Protein AF-A0A3N5FRT5-F1 (afdb_monomer_lite)

Sequence (91 aa):
MICPGLINTNIVCDGRTCLPEDGVANRCAVEKFFKDYGRSPEKVAKAVLKAVRKNKSVVPVGFEAWIQWFLKRISQRGYNLSCNLSARLLE

Foldseek 3Di:
DEAEDQALDCCLVPPDDPDPPPDPDDSVNSNVCSVVQHDYVVQSVVQVVVCVVVVPPYYYSHPVSVVLVVQVVPDVVSNVVVVVVVVVVRD

Structure (mmCIF, N/CA/C/O backbone):
data_AF-A0A3N5FRT5-F1
#
_entry.id   AF-A0A3N5FRT5-F1
#
loop_
_atom_site.group_PDB
_atom_site.id
_atom_site.type_symbol
_atom_site.label_atom_id
_atom_site.label_alt_id
_atom_site.label_comp_id
_atom_site.label_asym_id
_atom_site.label_entity_id
_atom_site.label_seq_id
_atom_site.pdbx_PDB_ins_code
_atom_site.Cartn_x
_atom_site.Cartn_y
_atom_site.Cartn_z
_atom_site.occupancy
_atom_site.B_iso_or_equiv
_atom_site.auth_seq_id
_atom_site.auth_comp_id
_atom_site.auth_asym_id
_atom_site.auth_atom_id
_atom_site.pdbx_PDB_model_num
ATOM 1 N N . MET A 1 1 ? -15.988 -3.869 3.270 1.00 82.12 1 MET A N 1
ATOM 2 C CA . MET A 1 1 ? -15.091 -3.787 2.095 1.00 82.12 1 MET A CA 1
ATOM 3 C C . MET A 1 1 ? -13.636 -3.798 2.556 1.00 82.12 1 MET A C 1
ATOM 5 O O . MET A 1 1 ? -13.289 -3.065 3.480 1.00 82.12 1 MET A O 1
ATOM 9 N N . ILE A 1 2 ? -12.801 -4.652 1.959 1.00 89.56 2 ILE A N 1
ATOM 10 C CA . ILE A 1 2 ? -11.364 -4.759 2.259 1.00 89.56 2 ILE A CA 1
ATOM 11 C C . ILE A 1 2 ? -10.582 -4.117 1.115 1.00 89.56 2 ILE A C 1
ATOM 13 O O . ILE A 1 2 ? -10.854 -4.422 -0.042 1.00 89.56 2 ILE A O 1
ATOM 17 N N . CYS A 1 3 ? -9.600 -3.275 1.440 1.00 89.94 3 CYS A N 1
ATOM 18 C CA . CYS A 1 3 ? -8.699 -2.667 0.459 1.00 89.94 3 CYS A CA 1
ATOM 19 C C . CYS A 1 3 ? -7.257 -3.103 0.771 1.00 89.94 3 CYS A C 1
ATOM 21 O O . CYS A 1 3 ? -6.591 -2.472 1.603 1.00 89.94 3 CYS A O 1
ATOM 23 N N . PRO A 1 4 ? -6.780 -4.212 0.177 1.00 86.12 4 PRO A N 1
ATOM 24 C CA . PRO A 1 4 ? -5.497 -4.800 0.550 1.00 86.12 4 PRO A CA 1
ATOM 25 C C . PRO A 1 4 ? -4.279 -4.084 -0.070 1.00 86.12 4 PRO A C 1
ATOM 27 O O . PRO A 1 4 ? -3.193 -4.109 0.515 1.00 86.12 4 PRO A O 1
ATOM 30 N N . GLY A 1 5 ? -4.468 -3.381 -1.193 1.00 87.94 5 GLY A N 1
ATOM 31 C CA . GLY A 1 5 ? -3.381 -2.772 -1.972 1.00 87.94 5 GLY A CA 1
ATOM 32 C C . GLY A 1 5 ? -2.481 -3.839 -2.601 1.00 87.94 5 GLY A C 1
ATOM 33 O O . GLY A 1 5 ? -2.961 -4.930 -2.895 1.00 87.94 5 GLY A O 1
ATOM 34 N N . LEU A 1 6 ? -1.186 -3.548 -2.768 1.00 90.00 6 LEU A N 1
ATOM 35 C CA . LEU A 1 6 ? -0.221 -4.539 -3.249 1.00 90.00 6 LEU A CA 1
ATOM 36 C C . LEU A 1 6 ? -0.072 -5.737 -2.298 1.00 90.00 6 LEU A C 1
ATOM 38 O O . LEU A 1 6 ? 0.255 -5.580 -1.113 1.00 90.00 6 LEU A O 1
ATOM 42 N N . ILE A 1 7 ? -0.258 -6.938 -2.850 1.00 92.06 7 ILE A N 1
ATOM 43 C CA . ILE A 1 7 ? -0.091 -8.221 -2.162 1.00 92.06 7 ILE A CA 1
ATOM 44 C C . ILE A 1 7 ? 0.919 -9.054 -2.940 1.00 92.06 7 ILE A C 1
ATOM 46 O O . ILE A 1 7 ? 0.730 -9.302 -4.129 1.00 92.06 7 ILE A O 1
ATOM 50 N N . ASN A 1 8 ? 1.961 -9.516 -2.257 1.00 91.19 8 ASN A N 1
ATOM 51 C CA . ASN A 1 8 ? 2.928 -10.426 -2.845 1.00 91.19 8 ASN A CA 1
ATOM 52 C C . ASN A 1 8 ? 2.345 -11.847 -2.849 1.00 91.19 8 ASN A C 1
ATOM 54 O O . ASN A 1 8 ? 2.292 -12.501 -1.808 1.00 91.19 8 ASN A O 1
ATOM 58 N N . THR A 1 9 ? 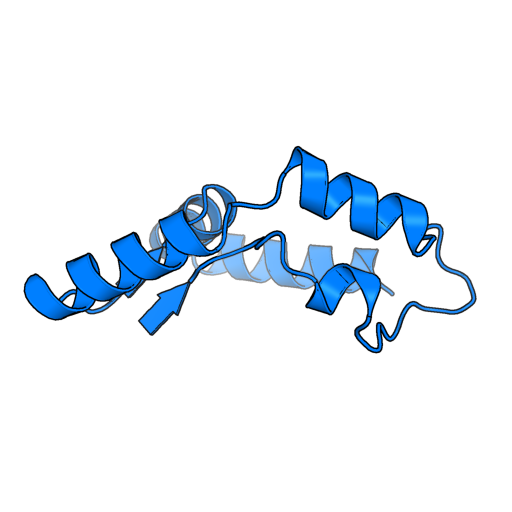1.843 -12.295 -3.998 1.00 91.00 9 THR A N 1
ATOM 59 C CA . THR A 1 9 ? 1.308 -13.651 -4.188 1.00 91.00 9 THR A CA 1
ATOM 60 C C . THR A 1 9 ? 1.849 -14.243 -5.480 1.00 91.00 9 THR A C 1
ATOM 62 O O . THR A 1 9 ? 2.205 -13.500 -6.392 1.00 91.00 9 THR A O 1
ATOM 65 N N . ASN A 1 10 ? 1.806 -15.570 -5.604 1.00 88.25 10 ASN A N 1
ATOM 66 C CA . ASN A 1 10 ? 2.244 -16.273 -6.816 1.00 88.25 10 ASN A CA 1
ATOM 67 C C . ASN A 1 10 ? 1.445 -15.874 -8.071 1.00 88.25 10 ASN A C 1
ATOM 69 O O . ASN A 1 10 ? 1.917 -16.062 -9.183 1.00 88.25 10 ASN A O 1
ATOM 73 N N . ILE A 1 11 ? 0.273 -15.243 -7.919 1.00 88.69 11 ILE A N 1
ATOM 74 C CA . ILE A 1 11 ? -0.504 -14.693 -9.041 1.00 88.69 11 ILE A CA 1
ATOM 75 C C . ILE A 1 11 ? 0.294 -13.616 -9.791 1.00 88.69 11 ILE A C 1
ATOM 77 O O . ILE A 1 11 ? 0.107 -13.448 -10.989 1.00 88.69 11 ILE A O 1
ATOM 81 N N . VAL A 1 12 ? 1.205 -12.902 -9.125 1.00 86.12 12 VAL A N 1
ATOM 82 C CA . VAL A 1 12 ? 2.071 -11.918 -9.792 1.00 86.12 12 VAL A CA 1
ATOM 83 C C . VAL A 1 12 ? 3.059 -12.614 -10.738 1.00 86.12 12 VAL A C 1
ATOM 85 O O . VAL A 1 12 ? 3.325 -12.107 -11.825 1.00 86.12 12 VAL A O 1
ATOM 88 N N . CYS A 1 13 ? 3.559 -13.790 -10.346 1.00 82.50 13 CYS A N 1
ATOM 89 C CA . CYS A 1 13 ? 4.526 -14.577 -11.112 1.00 82.50 13 CYS A CA 1
ATOM 90 C C . CYS A 1 13 ? 3.858 -15.399 -12.220 1.00 82.50 13 CYS A C 1
ATOM 92 O O . CYS A 1 13 ? 4.358 -15.421 -13.343 1.00 82.50 13 CYS A O 1
ATOM 94 N N . ASP A 1 14 ? 2.714 -16.023 -11.928 1.00 85.81 14 ASP A N 1
ATOM 95 C CA . ASP A 1 14 ? 2.055 -17.019 -12.789 1.00 85.81 14 ASP A CA 1
ATOM 96 C C . ASP A 1 14 ? 0.820 -16.469 -13.521 1.00 85.81 14 ASP A C 1
ATOM 98 O O . ASP A 1 14 ? 0.338 -17.048 -14.495 1.00 85.81 14 ASP A O 1
ATOM 102 N N . GLY A 1 15 ? 0.286 -15.335 -13.071 1.00 83.31 15 GLY A N 1
ATOM 103 C CA . GLY A 1 15 ? -0.934 -14.745 -13.612 1.00 83.31 15 GLY A CA 1
ATOM 104 C C . GLY A 1 15 ? -0.756 -14.149 -15.006 1.00 83.31 15 GLY A C 1
ATOM 105 O O . GLY A 1 15 ? 0.345 -13.846 -15.470 1.00 83.31 15 GLY A O 1
ATOM 106 N N . ARG A 1 16 ? -1.874 -13.951 -15.704 1.00 80.25 16 ARG A N 1
ATOM 107 C CA . ARG A 1 16 ? -1.879 -13.174 -16.946 1.00 80.25 16 ARG A CA 1
ATOM 108 C C . ARG A 1 16 ? -1.901 -11.694 -16.589 1.00 80.25 16 ARG A C 1
ATOM 110 O O . ARG A 1 16 ? -2.880 -11.219 -16.020 1.00 80.25 16 ARG A O 1
ATOM 117 N N . THR A 1 17 ? -0.838 -10.985 -16.938 1.00 74.69 17 THR A N 1
ATOM 118 C CA . THR A 1 17 ? -0.762 -9.530 -16.796 1.00 74.69 17 THR A CA 1
ATOM 119 C C . THR A 1 17 ? -0.908 -8.927 -18.182 1.00 74.69 17 THR A C 1
ATOM 121 O O . THR A 1 17 ? -0.091 -9.209 -19.056 1.00 74.69 17 THR A O 1
ATOM 124 N N . CYS A 1 18 ? -1.945 -8.120 -18.394 1.00 76.25 18 CYS A N 1
ATOM 125 C CA . CYS A 1 18 ? -2.100 -7.339 -19.619 1.00 76.25 18 CYS A CA 1
ATOM 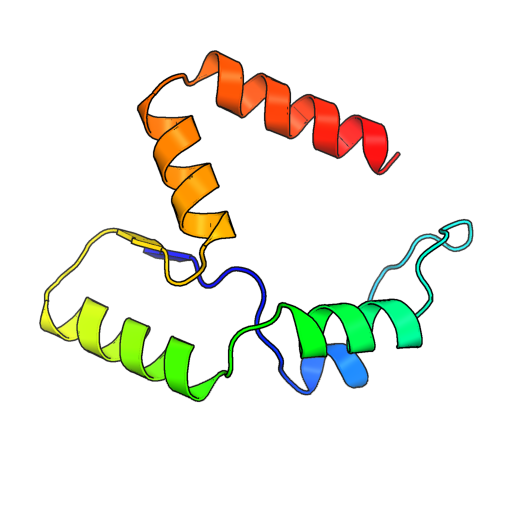126 C C . CYS A 1 18 ? -1.191 -6.111 -19.519 1.00 76.25 18 CYS A C 1
ATOM 128 O O . CYS A 1 18 ? -1.637 -5.026 -19.153 1.00 76.25 18 CYS A O 1
ATOM 130 N N . LEU A 1 19 ? 0.104 -6.325 -19.729 1.00 71.62 19 LEU A N 1
ATOM 131 C CA . LEU A 1 19 ? 1.076 -5.246 -19.848 1.00 71.62 19 LEU A CA 1
ATOM 132 C C . LEU A 1 19 ? 1.010 -4.718 -21.289 1.00 71.62 19 LEU A C 1
ATOM 134 O O . LEU A 1 19 ? 0.920 -5.539 -22.203 1.00 71.62 19 LEU A O 1
ATOM 138 N N . PRO A 1 20 ? 1.027 -3.394 -21.505 1.00 69.00 20 PRO A N 1
ATOM 139 C CA . PRO A 1 20 ? 1.148 -2.843 -22.850 1.00 69.00 20 PRO A CA 1
ATOM 140 C C . PRO A 1 20 ? 2.458 -3.320 -23.491 1.00 69.00 20 PRO A C 1
ATOM 142 O O . PRO A 1 20 ? 3.488 -3.369 -22.815 1.00 69.00 20 PRO A O 1
ATOM 145 N N . GLU A 1 21 ? 2.410 -3.680 -24.778 1.00 64.56 21 GLU A N 1
ATOM 146 C CA . GLU A 1 21 ? 3.574 -4.192 -25.526 1.00 64.56 21 GLU A CA 1
ATOM 147 C C . GLU A 1 21 ? 4.727 -3.171 -25.575 1.00 64.56 21 GLU A C 1
ATOM 149 O O . GLU A 1 21 ? 5.895 -3.554 -25.589 1.00 64.56 21 GLU A O 1
ATOM 154 N N . ASP A 1 22 ? 4.396 -1.882 -25.473 1.00 62.78 22 ASP A N 1
ATOM 155 C CA . ASP A 1 22 ? 5.318 -0.743 -25.570 1.00 62.78 22 ASP A CA 1
ATOM 156 C C . ASP A 1 22 ? 5.796 -0.246 -24.185 1.00 62.78 22 ASP A C 1
ATOM 158 O O . ASP A 1 22 ? 6.482 0.771 -24.062 1.00 62.78 22 ASP A O 1
ATOM 162 N N . GLY A 1 23 ? 5.391 -0.926 -23.108 1.00 62.53 23 GLY A N 1
ATOM 163 C CA . GLY A 1 23 ? 5.606 -0.478 -21.735 1.00 62.53 23 GLY A CA 1
ATOM 164 C C . GLY A 1 23 ? 7.018 -0.737 -21.197 1.00 62.53 23 GLY A C 1
ATOM 165 O O . GLY A 1 23 ? 7.631 -1.772 -21.436 1.00 62.53 23 GLY A O 1
ATOM 166 N N . VAL A 1 24 ? 7.500 0.158 -20.326 1.00 59.91 24 VAL A N 1
ATOM 167 C CA . VAL A 1 24 ? 8.777 0.013 -19.581 1.00 59.91 24 VAL A CA 1
ATOM 168 C C . VAL A 1 24 ? 8.736 -1.150 -18.561 1.00 59.91 24 VAL A C 1
ATOM 170 O O . VAL A 1 24 ? 9.747 -1.544 -17.978 1.00 59.91 24 VAL A O 1
ATOM 173 N N . ALA A 1 25 ? 7.552 -1.709 -18.308 1.00 65.50 25 ALA A N 1
ATOM 174 C CA . ALA A 1 25 ? 7.313 -2.708 -17.279 1.00 65.50 25 ALA A CA 1
ATOM 175 C C . ALA A 1 25 ? 7.539 -4.137 -17.801 1.00 65.50 25 ALA A C 1
ATOM 177 O O . ALA A 1 25 ? 6.660 -4.752 -18.397 1.00 65.50 25 ALA A O 1
ATOM 178 N N . ASN A 1 26 ? 8.707 -4.706 -17.498 1.00 73.94 26 ASN A N 1
ATOM 179 C CA . ASN A 1 26 ? 8.959 -6.137 -17.679 1.00 73.94 26 ASN A CA 1
ATOM 180 C C . ASN A 1 26 ? 8.379 -6.943 -16.497 1.00 73.94 26 ASN A C 1
ATOM 182 O O . ASN A 1 26 ? 8.390 -6.479 -15.354 1.00 73.94 26 ASN A O 1
ATOM 186 N N . ARG A 1 27 ? 7.936 -8.181 -16.745 1.00 78.12 27 ARG A N 1
ATOM 187 C CA . ARG A 1 27 ? 7.422 -9.122 -15.737 1.00 78.12 27 ARG A CA 1
ATOM 188 C C . ARG A 1 27 ? 8.356 -9.255 -14.531 1.00 78.12 27 ARG A C 1
ATOM 190 O O . ARG A 1 27 ? 7.888 -9.156 -13.403 1.00 78.12 27 ARG A O 1
ATOM 197 N N . CYS A 1 28 ? 9.670 -9.352 -14.753 1.00 81.75 28 CYS A N 1
ATOM 198 C CA . CYS A 1 28 ? 10.658 -9.410 -13.668 1.00 81.75 28 CYS A CA 1
ATOM 199 C C . CYS A 1 28 ? 10.687 -8.135 -12.806 1.00 81.75 28 CYS A C 1
ATOM 201 O O . CYS A 1 28 ? 10.891 -8.205 -11.595 1.00 81.75 28 CYS A O 1
ATOM 203 N N . ALA A 1 29 ? 10.493 -6.960 -13.415 1.00 83.81 29 ALA A N 1
ATOM 204 C CA . ALA A 1 29 ? 10.459 -5.691 -12.691 1.00 83.81 29 ALA A CA 1
ATOM 205 C C . ALA A 1 29 ? 9.182 -5.572 -11.850 1.00 83.81 29 ALA A C 1
ATOM 207 O O . ALA A 1 29 ? 9.243 -5.141 -10.700 1.00 83.81 29 ALA A O 1
ATOM 208 N N . VAL A 1 30 ? 8.047 -6.020 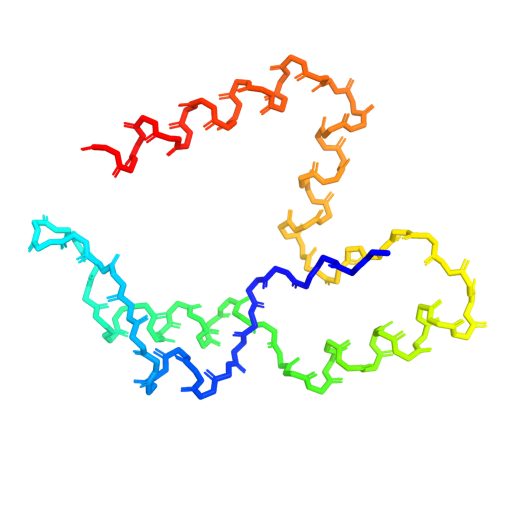-12.395 1.00 85.00 30 VAL A N 1
ATOM 209 C CA . VAL A 1 30 ? 6.776 -6.095 -11.666 1.00 85.00 30 VAL A CA 1
ATOM 210 C C . VAL A 1 30 ? 6.890 -7.073 -10.500 1.00 85.00 30 VAL A C 1
ATOM 212 O O . VAL A 1 30 ? 6.582 -6.710 -9.371 1.00 85.00 30 VAL A O 1
ATOM 215 N N . GLU A 1 31 ? 7.398 -8.281 -10.723 1.00 86.69 31 GLU A N 1
ATOM 216 C CA . GLU A 1 31 ? 7.593 -9.265 -9.656 1.00 86.69 31 GLU A CA 1
ATOM 217 C C . GLU A 1 31 ? 8.482 -8.716 -8.534 1.00 86.69 31 GLU A C 1
ATOM 219 O O . GLU A 1 31 ? 8.125 -8.794 -7.357 1.00 86.69 31 GLU A O 1
ATOM 224 N N . LYS A 1 32 ? 9.601 -8.073 -8.890 1.00 88.06 32 LYS A N 1
ATOM 225 C CA . LYS A 1 32 ? 10.481 -7.422 -7.918 1.00 88.06 32 LYS A CA 1
ATOM 226 C C . LYS A 1 32 ? 9.761 -6.309 -7.152 1.00 88.06 32 LYS A C 1
ATOM 228 O O . LYS A 1 32 ? 9.866 -6.250 -5.932 1.00 88.06 32 LYS A O 1
ATOM 233 N N . PHE A 1 33 ? 8.968 -5.484 -7.832 1.00 88.50 33 PHE A N 1
ATOM 234 C CA . PHE A 1 33 ? 8.179 -4.429 -7.196 1.00 88.50 33 PHE A CA 1
ATOM 235 C C . PHE A 1 33 ? 7.171 -4.988 -6.182 1.00 88.50 33 PHE A C 1
ATOM 237 O O . PHE A 1 33 ? 7.070 -4.497 -5.058 1.00 88.50 33 PHE A O 1
ATOM 244 N N . PHE A 1 34 ? 6.461 -6.061 -6.533 1.00 88.38 34 PHE A N 1
ATOM 245 C CA . PHE A 1 34 ? 5.553 -6.740 -5.609 1.00 88.38 34 PHE A CA 1
ATOM 246 C C . PHE A 1 34 ? 6.294 -7.450 -4.473 1.00 88.38 34 PHE A C 1
ATOM 248 O O . PHE A 1 34 ? 5.756 -7.539 -3.372 1.00 88.38 34 PHE A O 1
ATOM 255 N N . LYS A 1 35 ? 7.525 -7.911 -4.689 1.00 88.88 35 LYS A N 1
ATOM 256 C CA . LYS A 1 35 ? 8.364 -8.478 -3.631 1.00 88.88 35 LYS A CA 1
ATOM 257 C C . LYS A 1 35 ? 8.837 -7.420 -2.632 1.00 88.88 35 LYS A C 1
ATOM 259 O O . LYS A 1 35 ? 8.788 -7.674 -1.432 1.00 88.88 35 LYS A O 1
ATOM 264 N N . ASP A 1 36 ? 9.249 -6.253 -3.121 1.00 89.00 36 ASP A N 1
ATOM 265 C CA . ASP A 1 36 ? 9.810 -5.175 -2.300 1.00 89.00 36 ASP A CA 1
ATOM 266 C C . ASP A 1 36 ? 8.717 -4.373 -1.566 1.00 89.00 36 ASP A C 1
ATOM 268 O O . ASP A 1 36 ? 8.867 -4.036 -0.391 1.00 89.00 36 ASP A O 1
ATOM 272 N N . TYR A 1 37 ? 7.589 -4.094 -2.230 1.00 87.25 37 TYR A N 1
ATOM 273 C CA . TYR A 1 37 ? 6.523 -3.229 -1.699 1.00 87.25 37 TYR A CA 1
ATOM 274 C C . TYR A 1 37 ? 5.225 -3.969 -1.348 1.00 87.25 37 TYR A C 1
ATOM 276 O O . TYR A 1 37 ? 4.358 -3.422 -0.649 1.00 87.25 37 TYR A O 1
ATOM 284 N N . GLY A 1 38 ? 5.062 -5.209 -1.813 1.00 87.25 38 GLY A N 1
ATOM 285 C CA . GLY A 1 38 ? 3.873 -6.011 -1.552 1.00 87.25 38 GLY A CA 1
ATOM 286 C C . GLY A 1 38 ? 3.844 -6.591 -0.146 1.00 87.25 38 GLY A C 1
ATOM 287 O O . GLY A 1 38 ? 4.849 -6.974 0.449 1.00 87.25 38 GLY A O 1
ATOM 288 N N . ARG A 1 39 ? 2.640 -6.663 0.422 1.00 89.69 39 ARG A N 1
ATOM 289 C CA . ARG A 1 39 ? 2.420 -7.268 1.742 1.00 89.69 39 ARG A CA 1
ATOM 290 C C . ARG A 1 39 ? 2.263 -8.774 1.619 1.00 89.69 39 ARG A C 1
ATOM 292 O O . ARG A 1 39 ? 1.700 -9.260 0.641 1.00 89.69 39 ARG A O 1
ATOM 299 N N . SER A 1 40 ? 2.690 -9.491 2.657 1.00 90.75 40 SER A N 1
ATOM 300 C CA . SER A 1 40 ? 2.479 -10.933 2.721 1.00 90.75 40 SER A CA 1
ATOM 301 C C . SER A 1 40 ? 0.979 -11.267 2.814 1.00 90.75 40 SER A C 1
ATOM 303 O O . SER A 1 40 ? 0.214 -10.541 3.477 1.00 90.75 40 SER A O 1
ATOM 305 N N . PRO A 1 41 ? 0.535 -12.358 2.174 1.00 91.44 41 PRO A N 1
ATOM 306 C CA . PRO A 1 41 ? -0.871 -12.741 2.150 1.00 91.44 41 PRO A CA 1
ATOM 307 C C . PRO A 1 41 ? -1.386 -13.106 3.547 1.00 91.44 41 PRO A C 1
ATOM 309 O O . PRO A 1 41 ? -2.533 -12.803 3.875 1.00 91.44 41 PRO A O 1
ATOM 312 N N . GLU A 1 42 ? -0.541 -13.642 4.433 1.00 92.06 42 GLU A N 1
ATOM 313 C CA . GLU A 1 42 ? -0.918 -13.976 5.813 1.00 92.06 42 GLU A CA 1
ATOM 314 C C . GLU A 1 42 ? -1.276 -12.719 6.609 1.00 92.06 42 GLU A C 1
ATOM 316 O O . GLU A 1 42 ? -2.202 -12.726 7.427 1.00 92.06 42 GLU A O 1
ATOM 321 N N . LYS A 1 43 ? -0.561 -11.611 6.374 1.00 90.38 43 LYS A N 1
ATOM 322 C CA . LYS A 1 43 ? -0.848 -10.327 7.023 1.00 90.38 43 LYS A CA 1
ATOM 323 C C . LYS A 1 43 ? -2.191 -9.771 6.558 1.00 90.38 43 LYS A C 1
ATOM 325 O O . LYS A 1 43 ? -2.966 -9.287 7.388 1.00 90.38 43 LYS A O 1
ATOM 330 N N . VAL A 1 44 ? -2.485 -9.879 5.263 1.00 92.31 44 VAL A N 1
ATOM 331 C CA . VAL A 1 44 ? -3.782 -9.489 4.695 1.00 92.31 44 VAL A CA 1
ATOM 332 C C . VAL A 1 44 ? -4.898 -10.366 5.265 1.00 92.31 44 VAL A C 1
ATOM 334 O O . VAL A 1 44 ? -5.874 -9.829 5.786 1.00 92.31 44 VAL A O 1
ATOM 337 N N . ALA A 1 45 ? -4.727 -11.689 5.293 1.00 93.31 45 ALA A N 1
ATOM 338 C CA . ALA A 1 45 ? -5.705 -12.625 5.849 1.00 93.31 45 ALA A CA 1
ATOM 339 C C . ALA A 1 45 ? -6.020 -12.332 7.327 1.00 93.31 45 ALA A C 1
ATOM 341 O O . ALA A 1 45 ? -7.185 -12.233 7.716 1.00 93.31 45 ALA A O 1
ATOM 342 N N . LYS A 1 46 ? -4.996 -12.085 8.158 1.00 94.12 46 LYS A N 1
ATOM 343 C CA . LYS A 1 46 ? -5.184 -11.678 9.563 1.00 94.12 46 LYS A CA 1
ATOM 344 C C . LYS A 1 46 ? -5.962 -10.365 9.686 1.00 94.12 46 LYS A C 1
ATOM 346 O O . LYS A 1 46 ? -6.803 -10.233 10.579 1.00 94.12 46 LYS A O 1
ATOM 351 N N . ALA A 1 47 ? -5.706 -9.396 8.806 1.00 92.06 47 ALA A N 1
ATOM 352 C CA . ALA A 1 47 ? -6.434 -8.130 8.794 1.00 92.06 47 ALA A CA 1
ATOM 353 C C . ALA A 1 47 ? -7.913 -8.324 8.425 1.00 92.06 47 ALA A C 1
ATOM 355 O O . ALA A 1 47 ? -8.773 -7.732 9.078 1.00 92.06 47 ALA A O 1
ATOM 356 N N . VAL A 1 48 ? -8.212 -9.197 7.458 1.00 91.88 48 VAL A N 1
ATOM 357 C CA . VAL A 1 48 ? -9.586 -9.573 7.087 1.00 91.88 48 VAL A CA 1
ATOM 358 C C . VAL A 1 48 ? -10.307 -10.214 8.270 1.00 91.88 48 VAL A C 1
ATOM 360 O O . VAL A 1 48 ? -11.371 -9.741 8.664 1.00 91.88 48 VAL A O 1
ATOM 363 N N . LEU A 1 49 ? -9.707 -11.215 8.919 1.00 95.19 49 LEU A N 1
ATOM 364 C CA . LEU A 1 49 ? -10.311 -11.866 10.088 1.00 95.19 49 LEU A CA 1
ATOM 365 C C . LEU A 1 49 ? -10.575 -10.870 11.227 1.00 95.19 49 LEU A C 1
ATOM 367 O O . LEU A 1 49 ? -11.631 -10.894 11.860 1.00 95.19 49 LEU A O 1
ATOM 371 N N . LYS A 1 50 ? -9.643 -9.943 11.474 1.00 93.12 50 LYS A N 1
ATOM 372 C CA . LYS A 1 50 ? -9.816 -8.872 12.467 1.00 93.12 50 LYS A CA 1
ATOM 373 C C . LYS A 1 50 ? -10.924 -7.891 12.074 1.00 93.12 50 LYS A C 1
ATOM 375 O O . LYS A 1 50 ? -11.612 -7.390 12.961 1.00 93.12 50 LYS A O 1
ATOM 380 N N . ALA A 1 51 ? -11.087 -7.602 10.784 1.00 93.50 51 ALA A N 1
ATOM 381 C CA . ALA A 1 51 ? -12.144 -6.738 10.265 1.00 93.50 51 ALA A CA 1
ATOM 382 C C . ALA A 1 51 ? -13.528 -7.343 10.504 1.00 93.50 51 ALA A C 1
ATOM 384 O O . ALA A 1 51 ? -14.402 -6.649 11.021 1.00 93.50 51 ALA A O 1
ATOM 385 N N . VAL A 1 52 ? -13.679 -8.638 10.206 1.00 93.50 52 VAL A N 1
ATOM 386 C CA . VAL A 1 52 ? -14.913 -9.405 10.428 1.00 93.50 52 VAL A CA 1
ATOM 387 C C . VAL A 1 52 ? -15.265 -9.421 11.914 1.00 93.50 52 VAL A C 1
ATOM 389 O O . VAL A 1 52 ? -16.354 -9.001 12.289 1.00 93.50 52 VAL A O 1
ATOM 392 N N . ARG A 1 53 ? -14.313 -9.785 12.788 1.00 94.44 53 ARG A N 1
ATOM 393 C CA . ARG A 1 53 ? -14.536 -9.819 14.248 1.00 94.44 53 ARG A CA 1
ATOM 394 C C . ARG A 1 53 ? -14.943 -8.470 14.839 1.00 94.44 53 ARG A C 1
ATOM 396 O O . ARG A 1 53 ? -15.670 -8.428 15.819 1.00 94.44 53 ARG A O 1
ATOM 403 N N . LYS A 1 54 ? -14.435 -7.369 14.283 1.00 93.12 54 LYS A N 1
ATOM 404 C CA . LYS A 1 54 ? -14.714 -6.005 14.761 1.00 93.12 54 LYS A CA 1
ATOM 405 C C . LYS A 1 54 ? -15.840 -5.312 13.991 1.00 93.12 54 LYS A C 1
ATOM 407 O O . LYS A 1 54 ? -16.013 -4.112 14.173 1.00 93.12 54 LYS A O 1
ATOM 412 N N . ASN A 1 55 ? -16.534 -6.038 13.111 1.00 92.00 55 ASN A N 1
ATOM 413 C CA . ASN A 1 55 ? -17.588 -5.538 12.232 1.00 92.00 55 ASN A CA 1
ATOM 414 C C . ASN A 1 55 ? -17.234 -4.193 11.560 1.00 92.00 55 ASN A C 1
ATOM 416 O O . ASN A 1 55 ? -17.985 -3.218 11.590 1.00 92.00 55 ASN A O 1
ATOM 420 N N . LYS A 1 56 ? -16.015 -4.105 11.012 1.00 90.12 56 LYS A N 1
ATOM 421 C CA . LYS A 1 56 ? -15.527 -2.876 10.375 1.00 90.12 56 LYS A CA 1
ATOM 422 C C . LYS A 1 56 ? -16.038 -2.769 8.942 1.00 90.12 56 LYS A C 1
ATOM 424 O O . LYS A 1 56 ? -15.761 -3.636 8.119 1.00 90.12 56 LYS A O 1
ATOM 429 N N . SER A 1 57 ? -16.680 -1.645 8.623 1.00 89.25 57 SER A N 1
ATOM 430 C CA . SER A 1 57 ? -17.215 -1.381 7.280 1.00 89.25 57 SER A CA 1
ATOM 431 C C . SER A 1 57 ? -16.121 -1.251 6.206 1.00 89.25 57 SER A C 1
ATOM 433 O O . SER A 1 57 ? -16.212 -1.871 5.144 1.00 89.25 57 SER A O 1
ATOM 435 N N . VAL A 1 58 ? -15.038 -0.515 6.486 1.00 89.19 58 VAL A N 1
ATOM 436 C CA . VAL A 1 58 ? -13.921 -0.309 5.546 1.00 89.19 58 VAL A CA 1
ATOM 437 C C . VAL A 1 58 ? -12.596 -0.555 6.254 1.00 89.19 58 VAL A C 1
ATOM 439 O O . VAL A 1 58 ? -12.340 0.019 7.315 1.00 89.19 58 VAL A O 1
ATOM 442 N N . VAL A 1 59 ? -11.748 -1.406 5.670 1.00 91.25 59 VAL A N 1
ATOM 443 C CA . VAL A 1 59 ? -10.420 -1.718 6.216 1.00 91.25 59 VAL A CA 1
ATOM 444 C C . VAL A 1 59 ? -9.347 -1.585 5.132 1.00 91.25 59 VAL A C 1
ATOM 446 O O . VAL A 1 59 ? -9.160 -2.513 4.339 1.00 91.25 59 VAL A O 1
ATOM 449 N N . PRO A 1 60 ? -8.628 -0.448 5.099 1.00 91.12 60 PRO A N 1
ATOM 450 C CA . PRO A 1 60 ? -7.382 -0.335 4.353 1.00 91.12 60 PRO A CA 1
ATOM 451 C C . PRO A 1 60 ? -6.283 -1.120 5.079 1.00 91.12 60 PRO A C 1
ATOM 453 O O . PRO A 1 60 ? -5.998 -0.871 6.251 1.00 91.12 60 PRO A O 1
ATOM 456 N N . VAL A 1 61 ? -5.690 -2.099 4.395 1.00 88.62 61 VAL A N 1
ATOM 457 C CA . VAL A 1 61 ? -4.573 -2.904 4.931 1.00 88.62 61 VAL A CA 1
ATOM 458 C C . VAL A 1 61 ? -3.232 -2.307 4.512 1.00 88.62 61 VAL A C 1
ATOM 460 O O . VAL A 1 61 ? -2.257 -2.355 5.261 1.00 88.62 61 VAL A O 1
ATOM 463 N N . GLY A 1 62 ? -3.192 -1.756 3.301 1.00 86.25 62 GLY A N 1
ATOM 464 C CA . GLY A 1 62 ? -2.014 -1.149 2.714 1.00 86.25 62 GLY A CA 1
ATOM 465 C C . GLY A 1 62 ? -1.800 0.305 3.082 1.00 86.25 62 GLY A C 1
ATOM 466 O O . GLY A 1 62 ? -2.769 1.033 3.279 1.00 86.25 62 GLY A O 1
ATOM 467 N N . PHE A 1 63 ? -0.538 0.743 3.077 1.00 84.38 63 PHE A N 1
ATOM 468 C CA . PHE A 1 63 ? -0.206 2.165 3.203 1.00 84.38 63 PHE A CA 1
ATOM 469 C C . PHE A 1 63 ? -0.834 2.978 2.064 1.00 84.38 63 PHE A C 1
ATOM 471 O O . PHE A 1 63 ? -1.523 3.961 2.314 1.00 84.38 63 PHE A O 1
ATOM 478 N N . GLU A 1 64 ? -0.718 2.486 0.829 1.00 85.81 64 GLU A N 1
ATOM 479 C CA . GLU A 1 64 ? -1.336 3.098 -0.356 1.00 85.81 64 GLU A CA 1
ATOM 480 C C . GLU A 1 64 ? -2.861 3.195 -0.223 1.00 85.81 64 GLU A C 1
ATOM 482 O O . GLU A 1 64 ? -3.452 4.239 -0.486 1.00 85.81 64 GLU A O 1
ATOM 487 N N . ALA A 1 65 ? -3.501 2.128 0.271 1.00 86.75 65 ALA A N 1
ATOM 488 C CA . ALA A 1 65 ? -4.942 2.109 0.502 1.00 86.75 65 ALA A CA 1
ATOM 489 C C . ALA A 1 65 ? -5.360 3.111 1.591 1.00 86.75 65 ALA A C 1
ATOM 491 O O . ALA A 1 65 ? -6.438 3.697 1.512 1.00 86.75 65 ALA A O 1
ATOM 492 N N . TRP A 1 66 ? -4.515 3.321 2.602 1.00 88.50 66 TRP A N 1
ATOM 493 C CA . TRP A 1 66 ? -4.751 4.308 3.650 1.00 88.50 66 TRP A CA 1
ATOM 494 C C . TRP A 1 66 ? -4.631 5.735 3.110 1.00 88.50 66 TRP A C 1
ATOM 496 O O . TRP A 1 66 ? -5.504 6.556 3.383 1.00 88.50 66 TRP A O 1
ATOM 506 N N . ILE A 1 67 ? -3.616 6.008 2.281 1.00 88.00 67 ILE A N 1
ATOM 507 C CA . ILE A 1 67 ? -3.453 7.296 1.593 1.00 88.00 67 ILE A CA 1
ATOM 508 C C . ILE A 1 67 ? -4.665 7.586 0.712 1.00 88.00 67 ILE A C 1
ATOM 510 O O . ILE A 1 67 ? -5.270 8.646 0.845 1.00 88.00 67 ILE A O 1
ATOM 514 N N . GLN A 1 68 ? -5.068 6.648 -0.149 1.00 85.19 68 GLN A N 1
ATOM 515 C CA . GLN A 1 68 ? -6.226 6.838 -1.027 1.00 85.19 68 GLN A CA 1
A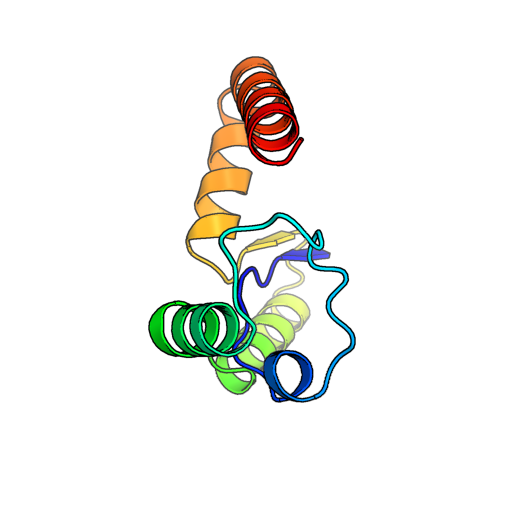TOM 516 C C . GLN A 1 68 ? -7.514 7.065 -0.234 1.00 85.19 68 GLN A C 1
ATOM 518 O O . GLN A 1 68 ? -8.326 7.922 -0.585 1.00 85.19 68 GLN A O 1
ATOM 523 N N . TRP A 1 69 ? -7.695 6.327 0.861 1.00 88.69 69 TRP A N 1
ATOM 524 C CA . TRP A 1 69 ? -8.842 6.503 1.741 1.00 88.69 69 TRP A CA 1
ATOM 525 C C . TRP A 1 69 ? -8.849 7.882 2.411 1.00 88.69 69 TRP A C 1
ATOM 527 O O . TRP A 1 69 ? -9.899 8.520 2.490 1.00 88.69 69 TRP A O 1
ATOM 537 N N . PHE A 1 70 ? -7.688 8.370 2.846 1.00 88.69 70 PHE A N 1
ATOM 538 C CA . PHE A 1 70 ? -7.551 9.681 3.471 1.00 88.69 70 PHE A CA 1
ATOM 539 C C . PHE A 1 70 ? -7.735 10.822 2.461 1.00 88.69 70 PHE A C 1
ATOM 541 O O . PHE A 1 70 ? -8.496 11.751 2.726 1.00 88.69 70 PHE A O 1
ATOM 548 N N . LEU A 1 71 ? -7.147 10.710 1.265 1.00 87.06 71 LEU A N 1
ATOM 549 C CA . LEU A 1 71 ? -7.331 11.658 0.160 1.00 87.06 71 LEU A CA 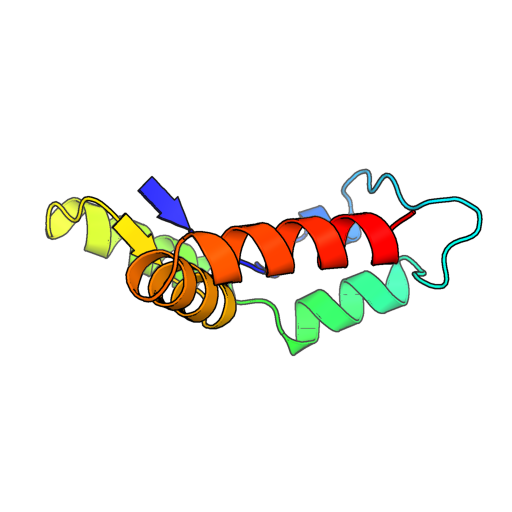1
ATOM 550 C C . LEU A 1 71 ? -8.805 11.803 -0.216 1.00 87.06 71 LEU A C 1
ATOM 552 O O . LEU A 1 71 ? -9.312 12.922 -0.300 1.00 87.06 71 LEU A O 1
ATOM 556 N N . LYS A 1 72 ? -9.515 10.677 -0.359 1.00 86.69 72 LYS A N 1
ATOM 557 C CA . LYS A 1 72 ? -10.958 10.673 -0.625 1.00 86.69 72 LYS A CA 1
ATOM 558 C C . LYS A 1 72 ? -11.753 11.373 0.479 1.00 86.69 72 LYS A C 1
ATOM 560 O O . LYS A 1 72 ? -12.786 11.970 0.198 1.00 86.69 72 LYS A O 1
ATOM 565 N N . ARG A 1 73 ? -11.285 11.309 1.728 1.00 86.12 73 ARG A N 1
ATOM 566 C CA . ARG A 1 73 ? -11.960 11.916 2.881 1.00 86.12 73 ARG A CA 1
ATOM 567 C C . ARG A 1 73 ? -11.680 13.413 3.033 1.00 86.12 73 ARG A C 1
ATOM 569 O O . ARG A 1 73 ? -12.535 14.110 3.566 1.00 86.12 73 ARG A O 1
ATOM 576 N N . ILE A 1 74 ? -10.526 13.899 2.570 1.00 88.12 74 ILE A N 1
ATOM 577 C CA . ILE A 1 74 ? -10.171 15.327 2.626 1.00 88.12 74 ILE A CA 1
ATOM 578 C C . ILE A 1 74 ? -10.785 16.103 1.462 1.00 88.12 74 ILE A C 1
ATOM 580 O O . ILE A 1 74 ? -11.363 17.165 1.666 1.00 88.12 74 ILE A O 1
ATOM 584 N N . SER A 1 75 ? -10.630 15.614 0.230 1.00 88.06 75 SER A N 1
ATOM 585 C CA . SER A 1 75 ? -11.071 16.350 -0.953 1.00 88.06 75 SER A CA 1
ATOM 586 C C . SER A 1 75 ? -11.450 15.410 -2.085 1.00 88.06 75 SER A C 1
ATOM 588 O O . SER A 1 75 ? -10.602 14.762 -2.701 1.00 88.06 75 SER A O 1
ATOM 590 N N . GLN A 1 76 ? -12.738 15.414 -2.432 1.00 86.38 76 GLN A N 1
ATOM 591 C CA . GLN A 1 76 ? -13.242 14.670 -3.584 1.00 86.38 76 GLN A CA 1
ATOM 592 C C . GLN A 1 76 ? -12.619 15.170 -4.898 1.00 86.38 76 GLN A C 1
ATOM 594 O O . GLN A 1 76 ? -12.336 14.374 -5.789 1.00 86.38 76 GLN A O 1
ATOM 599 N N . ARG A 1 77 ? -12.343 16.480 -5.008 1.00 84.44 77 ARG A N 1
ATOM 600 C CA . ARG A 1 77 ? -11.688 17.071 -6.188 1.00 84.44 77 ARG A CA 1
ATOM 601 C C . ARG A 1 77 ? -10.237 16.614 -6.324 1.00 84.44 77 ARG A C 1
ATOM 603 O O . ARG A 1 77 ? -9.828 16.260 -7.423 1.00 84.44 77 ARG A O 1
ATOM 610 N N . GLY A 1 78 ? -9.489 16.570 -5.219 1.00 82.56 78 GLY A N 1
ATOM 611 C CA . GLY A 1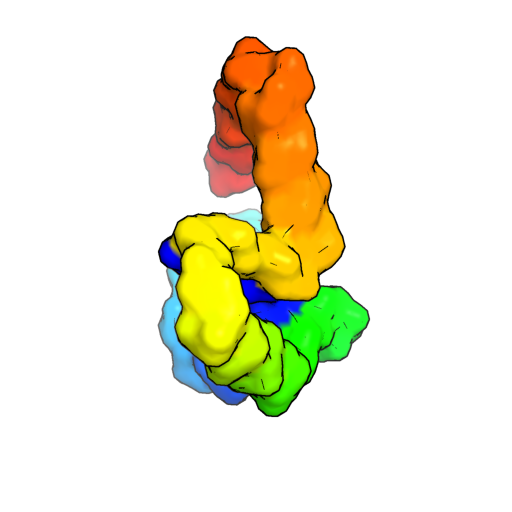 78 ? -8.109 16.074 -5.216 1.00 82.56 78 GLY A CA 1
ATOM 612 C C . GLY A 1 78 ? -8.029 14.591 -5.580 1.00 82.56 78 GLY A C 1
ATOM 613 O O . GLY A 1 78 ? -7.203 14.200 -6.399 1.00 82.56 78 GLY A O 1
ATOM 614 N N . TYR A 1 79 ? -8.950 13.778 -5.053 1.00 86.00 79 TYR A N 1
ATOM 615 C CA . TYR A 1 79 ? -9.064 12.370 -5.432 1.00 86.00 79 TYR A CA 1
ATOM 616 C C . TYR A 1 79 ? -9.365 12.198 -6.930 1.00 86.00 79 TYR A C 1
ATOM 618 O O . TYR A 1 79 ? -8.661 11.460 -7.618 1.00 86.00 79 TYR A O 1
ATOM 626 N N . ASN A 1 80 ? -10.342 12.939 -7.463 1.00 87.44 80 ASN A N 1
ATOM 627 C CA . ASN A 1 80 ? -10.686 12.882 -8.885 1.00 87.44 80 ASN A CA 1
ATOM 628 C C . ASN A 1 80 ? -9.516 13.328 -9.777 1.00 87.44 80 ASN A C 1
ATOM 630 O O . ASN A 1 80 ? -9.280 12.725 -10.821 1.00 87.44 80 ASN A O 1
ATOM 634 N N . LEU A 1 81 ? -8.763 14.355 -9.372 1.00 87.69 81 LEU A N 1
ATOM 635 C CA . LEU A 1 81 ? -7.570 14.789 -10.097 1.00 87.69 81 LEU A CA 1
ATOM 636 C C . LEU A 1 81 ? -6.492 13.701 -10.087 1.00 87.69 81 LEU A C 1
ATOM 638 O O . LEU A 1 81 ? -5.924 13.413 -11.134 1.00 87.69 81 LEU A O 1
ATOM 642 N N . SER A 1 82 ? -6.257 13.061 -8.935 1.00 85.12 82 SER A N 1
ATOM 643 C CA . SER A 1 82 ? -5.281 11.972 -8.833 1.00 85.12 82 SER A CA 1
ATOM 644 C C . SER A 1 82 ? -5.632 10.804 -9.755 1.00 85.12 82 SER A C 1
ATOM 646 O O . SER A 1 82 ? -4.770 10.354 -10.497 1.00 85.12 82 SER A O 1
ATOM 648 N N . CYS A 1 83 ? -6.903 10.389 -9.812 1.00 83.62 83 CYS A N 1
ATOM 649 C CA . CYS A 1 83 ? -7.346 9.344 -10.734 1.00 83.62 83 CYS A CA 1
ATOM 650 C C . CYS A 1 83 ? -7.168 9.738 -12.205 1.00 83.62 83 CYS A C 1
ATOM 652 O O . CYS A 1 83 ? -6.676 8.928 -12.984 1.00 83.62 83 CYS A O 1
ATOM 654 N N . ASN A 1 84 ? -7.533 10.967 -12.586 1.00 86.75 84 ASN A N 1
ATOM 655 C CA . ASN A 1 84 ? -7.383 11.429 -13.969 1.00 86.75 84 ASN A CA 1
ATOM 656 C C . ASN A 1 84 ? -5.914 11.530 -14.392 1.00 86.75 84 ASN A C 1
ATOM 658 O O . ASN A 1 84 ? -5.576 11.203 -15.525 1.00 86.75 84 ASN A O 1
ATOM 662 N N . LEU A 1 85 ? -5.037 11.972 -13.490 1.00 85.50 85 LEU A N 1
ATOM 663 C CA . LEU A 1 85 ? -3.607 12.053 -13.763 1.00 85.50 85 LEU A CA 1
ATOM 664 C C . LEU A 1 85 ? -2.985 10.659 -13.883 1.00 85.50 85 LEU A C 1
ATOM 666 O O . LEU A 1 85 ? -2.196 10.428 -14.790 1.00 85.50 85 LEU A O 1
ATOM 670 N N . SER A 1 86 ? -3.365 9.728 -13.003 1.00 79.56 86 SER A N 1
ATOM 671 C CA . SER A 1 86 ? -2.921 8.335 -13.087 1.00 79.56 86 SER A CA 1
ATOM 672 C C . SER A 1 86 ? -3.371 7.663 -14.382 1.00 79.56 86 SER A C 1
ATOM 674 O O . SER A 1 86 ? -2.583 6.929 -14.958 1.00 79.56 86 SER A O 1
ATOM 676 N N . ALA A 1 87 ? -4.595 7.927 -14.852 1.00 79.19 87 ALA A N 1
ATOM 677 C CA . ALA A 1 87 ? -5.070 7.414 -16.136 1.00 79.19 87 ALA A CA 1
ATOM 678 C C . ALA A 1 87 ? -4.209 7.936 -17.298 1.00 79.19 87 ALA A C 1
ATOM 680 O O . ALA A 1 87 ? -3.682 7.140 -18.059 1.00 79.19 87 ALA A O 1
ATOM 681 N N . ARG A 1 88 ? -3.952 9.249 -17.340 1.00 80.56 88 ARG A N 1
ATOM 682 C CA . ARG A 1 88 ? -3.133 9.888 -18.386 1.00 80.56 88 ARG A CA 1
ATOM 683 C C . ARG A 1 88 ? -1.657 9.491 -18.395 1.00 80.56 88 ARG A C 1
ATOM 685 O O . ARG A 1 88 ? -0.981 9.737 -19.379 1.00 80.56 88 ARG A O 1
ATOM 692 N N . LEU A 1 89 ? -1.134 8.990 -17.279 1.00 70.25 89 LEU A N 1
ATOM 693 C CA . LEU A 1 89 ? 0.249 8.506 -17.176 1.00 70.25 89 LEU A CA 1
ATOM 694 C C . LEU A 1 89 ? 0.399 7.048 -17.632 1.00 70.25 89 LEU A C 1
ATOM 696 O O . LEU A 1 89 ? 1.526 6.576 -17.761 1.00 70.25 89 LEU A O 1
ATOM 700 N N . LEU A 1 90 ? -0.716 6.328 -17.777 1.00 65.25 90 LEU A N 1
ATOM 701 C CA . LEU A 1 90 ? -0.764 4.922 -18.182 1.00 65.25 90 LEU A CA 1
ATOM 702 C C . LEU A 1 90 ? -1.262 4.736 -19.628 1.00 65.25 90 LEU A C 1
ATOM 704 O O . LEU A 1 90 ? -1.210 3.611 -20.121 1.00 65.25 90 LEU A O 1
ATOM 708 N N . GLU A 1 91 ? -1.753 5.810 -20.256 1.00 58.09 91 GLU A N 1
ATOM 709 C CA . GLU A 1 91 ? -1.989 5.950 -21.704 1.00 58.09 91 GLU A CA 1
ATOM 710 C C . GLU A 1 91 ? -0.692 6.342 -22.423 1.00 58.09 91 GLU A C 1
ATOM 712 O O . GLU A 1 91 ? -0.481 5.831 -23.544 1.00 58.09 91 GLU A O 1
#

pLDDT: mean 84.92, std 8.28, range [58.09, 95.19]

Secondary structure (DSSP, 8-state):
-EE--SB--HHHHHS-----TT-S--HHHHHHHHHHHPBPHHHHHHHHHHHHHTT-S-EE-SHHHHHHHHHHHH-HHHHHHHHHHHHHTT-

Radius of gyration: 15.43 Å; chains: 1; bounding box: 28×34×40 Å